Protein 1KHC (pdb70)

Foldseek 3Di:
DLPAPFDDDFQFWKWAQDPHRATFIWTFHAVVVQPDDGADHQWTWIQTQQVRHIDIGGSVRIGGCLCPVVRDDVVVCVVDPSRLNSQLRSLVLLCVQLVNDFDDDVPDDSVRSCVVSVVCSVVQVPPVGCVSRGD

Structure (mmCIF, N/CA/C/O backbone):
data_1KHC
#
_entry.id   1KHC
#
_cell.length_a   52.750
_cell.length_b   52.750
_cell.length_c   186.860
_cell.angle_alpha   90.00
_cell.angle_beta   90.00
_cell.angle_gamma   120.00
#
_symmetry.space_group_name_H-M   'P 65 2 2'
#
loop_
_entity.id
_entity.type
_entity.pdbx_description
1 polymer 'DNA cytosine-5 methyltransferase 3B2'
2 non-polymer 'UNKNOWN ATOM OR ION'
3 water water
#
loop_
_atom_site.group_PDB
_atom_site.id
_atom_site.type_symbol
_atom_site.label_atom_id
_atom_site.label_alt_id
_atom_site.label_comp_id
_atom_site.label_asym_id
_atom_site.label_entity_id
_atom_site.label_seq_id
_atom_site.pdbx_PDB_ins_code
_atom_site.Cartn_x
_atom_site.Cartn_y
_atom_site.Cartn_z
_atom_site.occupancy
_atom_site.B_iso_or_equiv
_atom_site.auth_seq_id
_atom_site.auth_comp_id
_atom_site.auth_asym_id
_atom_site.auth_atom_id
_atom_site.pdbx_PDB_model_num
ATOM 1 C C . THR A 1 4 ? -8.992 13.433 26.961 1.00 23.10 222 THR A C 1
ATOM 2 N N . GLU A 1 5 ? -8.709 12.839 25.802 1.00 26.72 223 GLU A N 1
ATOM 3 C CA . GLU A 1 5 ? -7.253 12.532 25.638 1.00 24.79 223 GLU A CA 1
ATOM 4 C C . GLU A 1 5 ? -6.505 13.783 25.173 1.00 24.46 223 GLU A C 1
ATOM 5 O O . GLU A 1 5 ? -6.919 14.445 24.220 1.00 26.63 223 GLU A O 1
ATOM 11 N N . TYR A 1 6 ? -5.407 14.101 25.852 1.00 22.47 224 TYR A N 1
ATOM 12 C CA . TYR A 1 6 ? -4.598 15.273 25.522 1.00 23.70 224 TYR A CA 1
ATOM 13 C C . TYR A 1 6 ? -5.336 16.595 25.765 1.00 24.98 224 TYR A C 1
ATOM 14 O O . TYR A 1 6 ? -5.041 17.607 25.128 1.00 25.61 224 TYR A O 1
ATOM 23 N N . GLN A 1 7 ? -6.308 16.585 26.669 1.00 27.14 225 GLN A N 1
ATOM 24 C CA . GLN A 1 7 ? -7.018 17.813 26.981 1.00 28.50 225 GLN A CA 1
ATOM 25 C C . GLN A 1 7 ? -6.209 18.423 28.106 1.00 29.39 225 GLN A C 1
ATOM 26 O O . GLN A 1 7 ? -6.499 18.185 29.276 1.00 32.46 225 GLN A O 1
ATOM 27 N N . ASP A 1 8 ? -5.190 19.206 27.768 1.00 28.88 226 ASP A N 1
ATOM 28 C CA . ASP A 1 8 ? -4.335 19.772 28.801 1.00 28.39 226 ASP A CA 1
ATOM 29 C C . ASP A 1 8 ? -3.745 21.148 28.520 1.00 28.51 226 ASP A C 1
ATOM 30 O O . ASP A 1 8 ? -2.748 21.527 29.138 1.00 31.73 226 ASP A O 1
ATOM 35 N N . ASP A 1 9 ? -4.334 21.896 27.598 1.00 27.29 227 ASP A N 1
ATOM 36 C CA . ASP A 1 9 ? -3.803 23.220 27.320 1.00 27.99 227 ASP A CA 1
ATOM 37 C C . ASP A 1 9 ? -2.430 23.223 26.666 1.00 27.87 227 ASP A C 1
ATOM 38 O O . ASP A 1 9 ? -1.824 24.281 26.505 1.00 29.47 227 ASP A O 1
ATOM 39 N N . LYS A 1 10 ? -1.925 22.044 26.310 1.00 25.68 228 LYS A N 1
ATOM 40 C CA . LYS A 1 10 ? -0.635 21.940 25.632 1.00 21.85 228 LYS A CA 1
ATOM 41 C C . LYS A 1 10 ? -0.963 21.732 24.156 1.00 19.64 228 LYS A C 1
ATOM 42 O O . LYS A 1 10 ? -2.089 21.362 23.817 1.00 17.62 228 LYS A O 1
ATOM 46 N N . GLU A 1 11 ? 0.012 21.969 23.284 1.00 16.95 229 GLU A N 1
ATOM 47 C CA . GLU A 1 11 ? -0.200 21.829 21.843 1.00 16.35 229 GLU A CA 1
ATOM 48 C C . GLU A 1 11 ? -0.277 20.395 21.317 1.00 12.78 229 GLU A C 1
ATOM 49 O O . GLU A 1 11 ? 0.124 19.444 21.991 1.00 11.38 229 GLU A O 1
ATOM 55 N N . PHE A 1 12 ? -0.808 20.267 20.102 1.00 11.48 230 PHE A N 1
ATOM 56 C CA . PHE A 1 12 ? -0.943 18.996 19.395 1.00 10.37 230 PHE A CA 1
ATOM 57 C C . PHE A 1 12 ? -2.042 18.041 19.844 1.00 11.66 230 PHE A C 1
ATOM 58 O O . PHE A 1 12 ? -2.197 17.745 21.035 1.00 12.79 230 PHE A O 1
ATOM 66 N N . GLY A 1 13 ? -2.797 17.562 18.859 1.00 11.97 231 GLY A N 1
ATOM 67 C CA . GLY A 1 13 ? -3.879 16.629 19.104 1.00 11.25 231 GLY A CA 1
ATOM 68 C C . GLY A 1 13 ? -3.707 15.411 18.218 1.00 11.24 231 GLY A C 1
ATOM 69 O O . GLY A 1 13 ? -2.811 15.373 17.377 1.00 10.14 231 GLY A O 1
ATOM 70 N N . ILE A 1 14 ? -4.566 14.415 18.398 1.00 10.76 232 ILE A N 1
ATOM 71 C CA . ILE A 1 14 ? -4.483 13.199 17.608 1.00 9.56 232 ILE A CA 1
ATOM 72 C C . ILE A 1 14 ? -4.537 13.530 16.116 1.00 9.73 232 ILE A C 1
ATOM 73 O O . ILE A 1 14 ? -5.342 14.353 15.681 1.00 10.05 232 ILE A O 1
ATOM 78 N N . GLY A 1 15 ? -3.651 12.903 15.347 1.00 10.18 233 GLY A N 1
ATOM 79 C CA . GLY A 1 15 ? -3.606 13.133 13.915 1.00 8.66 233 GLY A CA 1
ATOM 80 C C . GLY A 1 15 ? -2.620 14.195 13.468 1.00 9.29 233 GLY A C 1
ATOM 81 O O . GLY A 1 15 ? -2.266 14.248 12.291 1.00 11.27 233 GLY A O 1
ATOM 82 N N . ASP A 1 16 ? -2.169 15.043 14.388 1.00 8.71 234 ASP A N 1
ATOM 83 C CA . ASP A 1 16 ? -1.227 16.103 14.034 1.00 8.52 234 ASP A CA 1
ATOM 84 C C . ASP A 1 16 ? 0.125 15.565 13.580 1.00 9.24 234 ASP A C 1
ATOM 85 O O . ASP A 1 16 ? 0.697 14.672 14.208 1.00 8.63 234 ASP A O 1
ATOM 90 N N . LEU A 1 17 ? 0.622 16.116 12.476 1.00 8.18 235 LEU A N 1
ATOM 91 C CA . LEU A 1 17 ? 1.919 15.736 11.927 1.00 7.47 235 LEU A CA 1
ATOM 92 C C . LEU A 1 17 ? 2.958 16.602 12.638 1.00 8.14 235 LEU A C 1
ATOM 93 O O . LEU A 1 17 ? 2.800 17.821 12.748 1.00 7.76 235 LEU A O 1
ATOM 98 N N . VAL A 1 18 ? 4.023 15.973 13.111 1.00 8.14 236 VAL A N 1
ATOM 99 C CA . VAL A 1 18 ? 5.039 16.688 13.857 1.00 8.28 236 VAL A CA 1
ATOM 100 C C . VAL A 1 18 ? 6.434 16.151 13.597 1.00 7.89 236 VAL A C 1
ATOM 101 O O . VAL A 1 18 ? 6.605 15.167 12.886 1.00 8.41 236 VAL A O 1
ATOM 105 N N . TRP A 1 19 ? 7.427 16.824 14.177 1.00 7.61 237 TRP A N 1
ATOM 106 C CA . TRP A 1 19 ? 8.821 16.395 14.110 1.00 7.43 237 TRP A CA 1
ATOM 107 C C . TRP A 1 19 ? 9.175 16.135 15.576 1.00 8.43 237 TRP A C 1
ATOM 108 O O . TRP A 1 19 ? 8.747 16.884 16.466 1.00 8.01 237 TRP A O 1
ATOM 119 N N . GLY A 1 20 ? 9.956 15.090 15.826 1.00 7.59 238 GLY A N 1
ATOM 120 C CA . GLY A 1 20 ? 10.365 14.787 17.187 1.00 9.00 238 GLY A CA 1
ATOM 121 C C . GLY A 1 20 ? 11.811 14.339 17.170 1.00 11.04 238 GLY A C 1
ATOM 122 O O . GLY A 1 20 ? 12.287 13.844 16.151 1.00 12.25 238 GLY A O 1
ATOM 123 N N . LYS A 1 21 ? 12.521 14.514 18.277 1.00 12.38 239 LYS A N 1
ATOM 124 C CA . LYS A 1 21 ? 13.915 14.100 18.328 1.00 16.90 239 LYS A CA 1
ATOM 125 C C . LYS A 1 21 ? 14.037 12.643 18.781 1.00 19.78 239 LYS A C 1
ATOM 126 O O . LYS A 1 21 ? 13.446 12.234 19.782 1.00 18.65 239 LYS A O 1
ATOM 132 N N . ILE A 1 22 ? 14.796 11.867 18.013 1.00 23.81 240 ILE A N 1
ATOM 133 C CA . ILE A 1 22 ? 15.027 10.446 18.281 1.00 27.98 240 ILE A CA 1
ATOM 134 C C . ILE A 1 22 ? 16.163 9.985 17.366 1.00 31.50 240 ILE A C 1
ATOM 135 O O . ILE A 1 22 ? 16.467 10.649 16.372 1.00 31.56 240 ILE A O 1
ATOM 140 N N . LYS A 1 23 ? 16.777 8.848 17.692 1.00 34.42 241 LYS A N 1
ATOM 141 C CA . LYS A 1 23 ? 17.885 8.317 16.896 1.00 37.67 241 LYS A CA 1
ATOM 142 C C . LYS A 1 23 ? 19.017 9.341 16.908 1.00 40.80 241 LYS A C 1
ATOM 143 O O . LYS A 1 23 ? 19.637 9.612 15.878 1.00 41.17 241 LYS A O 1
ATOM 149 N N . GLY A 1 24 ? 19.270 9.911 18.085 1.00 43.47 242 GLY A N 1
ATOM 150 C CA . GLY A 1 24 ? 20.310 10.916 18.224 1.00 45.58 242 GLY A CA 1
ATOM 151 C C . GLY A 1 24 ? 19.724 12.300 18.455 1.00 46.50 242 GLY A C 1
ATOM 152 O O . GLY A 1 24 ? 18.800 12.467 19.258 1.00 47.81 242 GLY A O 1
ATOM 153 N N . PHE A 1 25 ? 20.268 13.294 17.756 1.00 46.23 243 PHE A N 1
ATOM 154 C CA . PHE A 1 25 ? 19.779 14.657 17.887 1.00 44.62 243 PHE A CA 1
ATOM 155 C C . PHE A 1 25 ? 19.122 15.089 16.589 1.00 42.60 243 PHE A C 1
ATOM 156 O O . PHE A 1 25 ? 19.071 16.276 16.253 1.00 44.34 243 PHE A O 1
ATOM 157 N N . SER A 1 26 ? 18.615 14.107 15.853 1.00 38.41 244 SER A N 1
ATOM 158 C CA . SER A 1 26 ? 17.969 14.367 14.580 1.00 33.29 244 SER A CA 1
ATOM 159 C C . SER A 1 26 ? 16.461 14.451 14.730 1.00 27.55 244 SER A C 1
ATOM 160 O O . SER A 1 26 ? 15.861 13.753 15.551 1.00 27.19 244 SER A O 1
ATOM 163 N N . TRP A 1 27 ? 15.854 15.319 13.935 1.00 20.71 245 TRP A N 1
ATOM 164 C CA . TRP A 1 27 ? 14.413 15.474 13.954 1.00 15.53 245 TRP A CA 1
ATOM 165 C C . TRP A 1 27 ? 13.840 14.464 12.966 1.00 14.38 245 TRP A C 1
ATOM 166 O O . TRP A 1 27 ? 14.269 14.390 11.813 1.00 12.10 245 TRP A O 1
ATOM 177 N N . TRP A 1 28 ? 12.884 13.673 13.429 1.00 12.26 246 TRP A N 1
ATOM 178 C CA . TRP A 1 28 ? 12.258 12.681 12.576 1.00 12.53 246 TRP A CA 1
ATOM 179 C C . TRP A 1 28 ? 10.763 12.947 12.536 1.00 10.66 246 TRP A C 1
ATOM 180 O O . TRP A 1 28 ? 10.169 13.367 13.530 1.00 10.55 246 TRP A O 1
ATOM 191 N N . PRO A 1 29 ? 10.135 12.707 11.377 1.00 10.91 247 PRO A N 1
ATOM 192 C CA . PRO A 1 29 ? 8.696 12.930 11.208 1.00 9.66 247 PRO A CA 1
ATOM 193 C C . PRO A 1 29 ? 7.840 11.883 11.912 1.00 10.02 247 PRO A C 1
ATOM 194 O O . PRO A 1 29 ? 8.190 10.701 11.962 1.00 9.20 247 PRO A O 1
ATOM 198 N N . ALA A 1 30 ? 6.708 12.327 12.445 1.00 9.05 248 ALA A N 1
ATOM 199 C CA . ALA A 1 30 ? 5.803 11.443 13.160 1.00 8.83 248 ALA A CA 1
ATOM 200 C C . ALA A 1 30 ? 4.402 12.032 13.176 1.00 8.34 248 ALA A C 1
ATOM 201 O O . ALA A 1 30 ? 4.181 13.152 12.715 1.00 7.60 248 ALA A O 1
ATOM 203 N N . MET A 1 31 ? 3.457 11.259 13.698 1.00 7.41 249 MET A N 1
ATOM 204 C CA 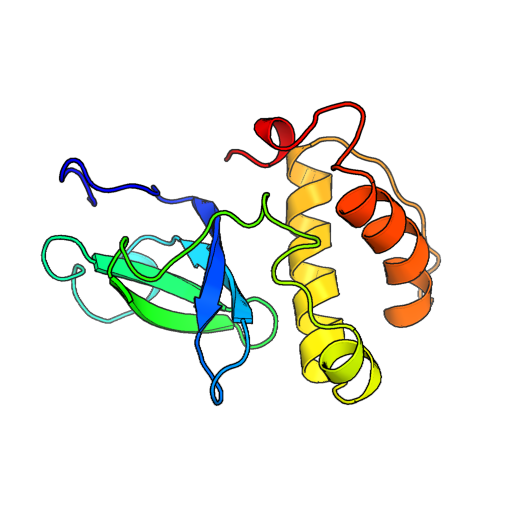. MET A 1 31 ? 2.082 11.712 13.813 1.00 8.11 249 MET A CA 1
ATOM 205 C C . MET A 1 31 ? 1.608 11.416 15.224 1.00 6.96 249 MET A C 1
ATOM 206 O O . MET A 1 31 ? 1.889 10.349 15.770 1.00 5.89 249 MET A O 1
ATOM 211 N N . VAL A 1 32 ? 0.910 12.371 15.820 1.00 7.25 250 VAL A N 1
ATOM 212 C CA . VAL A 1 32 ? 0.395 12.171 17.161 1.00 8.08 250 VAL A CA 1
ATOM 213 C C . VAL A 1 32 ? -0.734 11.153 17.065 1.00 8.50 250 VAL A C 1
ATOM 214 O O . VAL A 1 32 ? -1.620 11.270 16.218 1.00 8.37 250 VAL A O 1
ATOM 218 N N . VAL A 1 33 ? -0.687 10.138 17.919 1.00 9.22 251 VAL A N 1
ATOM 219 C CA . VAL A 1 33 ? -1.717 9.107 17.909 1.00 9.03 251 VAL A CA 1
ATOM 220 C C . VAL A 1 33 ? -2.320 8.922 19.287 1.00 10.73 251 VAL A C 1
ATOM 221 O O . VAL A 1 33 ? -1.812 9.446 20.286 1.00 9.77 251 VAL A O 1
ATOM 225 N N . SER A 1 34 ? -3.420 8.180 19.338 1.00 12.23 252 SER A N 1
ATOM 226 C CA . SER A 1 34 ? -4.065 7.905 20.608 1.00 12.31 252 SER A CA 1
ATOM 227 C C . SER A 1 34 ? -3.261 6.806 21.284 1.00 13.46 252 SER A C 1
ATOM 228 O O . SER A 1 34 ? -2.672 5.949 20.615 1.00 12.40 252 SER A O 1
ATOM 231 N N . TRP A 1 35 ? -3.226 6.842 22.610 1.00 11.31 253 TRP A N 1
ATOM 232 C CA . TRP A 1 35 ? -2.508 5.837 23.372 1.00 11.06 253 TRP A CA 1
ATOM 233 C C . TRP A 1 35 ? -3.033 4.450 23.020 1.00 11.60 253 TRP A C 1
ATOM 234 O O . TRP A 1 35 ? -2.327 3.447 23.162 1.00 11.95 253 TRP A O 1
ATOM 245 N N . LYS A 1 36 ? -4.279 4.400 22.562 1.00 13.22 254 LYS A N 1
ATOM 246 C CA . LYS A 1 36 ? -4.912 3.137 22.213 1.00 15.64 254 LYS A CA 1
ATOM 247 C C . LYS A 1 36 ? -4.127 2.377 21.148 1.00 18.42 254 LYS A C 1
ATOM 248 O O . LYS A 1 36 ? -4.155 1.148 21.100 1.00 19.71 254 LYS A O 1
ATOM 252 N N . ALA A 1 37 ? -3.407 3.115 20.310 1.00 19.19 255 ALA A N 1
ATOM 253 C CA . ALA A 1 37 ? -2.622 2.528 19.229 1.00 19.22 255 ALA A CA 1
ATOM 254 C C . ALA A 1 37 ? -1.277 1.965 19.668 1.00 19.19 255 ALA A C 1
ATOM 255 O O . ALA A 1 37 ? -0.684 1.142 18.972 1.00 20.02 255 ALA A O 1
ATOM 257 N N . THR A 1 38 ? -0.808 2.395 20.830 1.00 18.48 256 THR A N 1
ATOM 258 C CA . THR A 1 38 ? 0.503 1.997 21.327 1.00 18.53 256 THR A CA 1
ATOM 259 C C . THR A 1 38 ? 0.626 0.682 22.075 1.00 20.83 256 THR A C 1
ATOM 260 O O . THR A 1 38 ? 1.707 0.097 22.108 1.00 21.72 256 THR A O 1
ATOM 264 N N . SER A 1 39 ? -0.465 0.232 22.688 1.00 22.56 257 SER A N 1
ATOM 265 C CA . SER A 1 39 ? -0.453 -0.995 23.475 1.00 25.18 257 SER A CA 1
ATOM 266 C C . SER A 1 39 ? 0.248 -0.719 24.799 1.00 25.85 257 SER A C 1
ATOM 267 O O . SER A 1 39 ? 0.768 -1.630 25.442 1.00 26.78 257 SER A O 1
ATOM 270 N N . LYS A 1 40 ? 0.269 0.546 25.198 1.00 23.91 258 LYS A N 1
ATOM 271 C CA . LYS A 1 40 ? 0.905 0.932 26.447 1.00 22.98 258 LYS A CA 1
ATOM 272 C C . LYS A 1 40 ? -0.144 1.472 27.418 1.00 22.04 258 LYS A C 1
ATOM 273 O O . LYS A 1 40 ? -1.044 0.748 27.846 1.00 26.05 258 LYS A O 1
ATOM 279 N N . ARG A 1 41 ? -0.019 2.742 27.771 1.00 18.87 259 ARG A N 1
ATOM 280 C CA . ARG A 1 41 ? -0.955 3.378 28.684 1.00 14.62 259 ARG A CA 1
ATOM 281 C C . ARG A 1 41 ? -1.166 4.797 28.192 1.00 12.74 259 ARG A C 1
ATOM 282 O O . ARG A 1 41 ? -0.474 5.260 27.284 1.00 13.27 259 ARG A O 1
ATOM 290 N N . GLN A 1 42 ? -2.124 5.487 28.790 1.00 10.26 260 GLN A N 1
ATOM 291 C CA . GLN A 1 42 ? -2.389 6.861 28.417 1.00 10.69 260 GLN A CA 1
ATOM 292 C C . GLN A 1 42 ? -1.109 7.651 28.683 1.00 10.30 260 GLN A C 1
ATOM 293 O O . GLN A 1 42 ? -0.348 7.320 29.596 1.00 9.41 260 GLN A O 1
ATOM 299 N N . ALA A 1 43 ? -0.859 8.678 27.877 1.00 10.33 261 ALA A N 1
ATOM 300 C CA . ALA A 1 43 ? 0.335 9.496 28.052 1.00 11.61 261 ALA A CA 1
ATOM 301 C C . ALA A 1 43 ? 0.282 10.277 29.369 1.00 12.16 261 ALA A C 1
ATOM 302 O O . ALA A 1 43 ? -0.798 10.620 29.867 1.00 11.99 261 ALA A O 1
ATOM 304 N N . MET A 1 44 ? 1.451 10.547 29.936 1.00 12.35 262 MET A N 1
ATOM 305 C CA . MET A 1 44 ? 1.539 11.304 31.181 1.00 13.30 262 MET A CA 1
ATOM 306 C C . MET A 1 44 ? 1.019 12.711 30.888 1.00 13.94 262 MET A C 1
ATOM 307 O O . MET A 1 44 ? 0.974 13.132 29.732 1.00 13.69 262 MET A O 1
ATOM 312 N N . PRO A 1 45 ? 0.598 13.453 31.925 1.00 14.97 263 PRO A N 1
ATOM 313 C CA . PRO A 1 45 ? 0.102 14.804 31.647 1.00 14.55 263 PRO A CA 1
ATOM 314 C C . PRO A 1 45 ? 1.110 15.656 30.867 1.00 14.71 263 PRO A C 1
ATOM 315 O O . PRO A 1 45 ? 2.302 15.675 31.178 1.00 14.06 263 PRO A O 1
ATOM 319 N N . GLY A 1 46 ? 0.620 16.336 29.834 1.00 14.87 264 GLY A N 1
ATOM 320 C CA . GLY A 1 46 ? 1.475 17.186 29.022 1.00 14.56 264 GLY A CA 1
ATOM 321 C C . GLY A 1 46 ? 2.282 16.466 27.957 1.00 13.23 264 GLY A C 1
ATOM 322 O O . GLY A 1 46 ? 3.008 17.103 27.190 1.00 11.81 264 GLY A O 1
ATOM 323 N N . MET A 1 47 ? 2.161 15.142 27.906 1.00 10.92 265 MET A N 1
ATOM 324 C CA . MET A 1 47 ? 2.893 14.347 26.933 1.00 8.88 265 MET A CA 1
ATOM 325 C C . MET A 1 47 ? 1.968 13.823 25.839 1.00 9.19 265 MET A C 1
ATOM 326 O O . MET A 1 47 ? 0.740 13.911 25.951 1.00 8.80 265 MET A O 1
ATOM 331 N N . ARG A 1 48 ? 2.569 13.282 24.783 1.00 8.63 266 ARG A N 1
ATOM 332 C CA . ARG A 1 48 ? 1.825 12.753 23.642 1.00 9.33 266 ARG A CA 1
ATOM 333 C C . ARG A 1 48 ? 2.459 11.471 23.127 1.00 8.35 266 ARG A C 1
ATOM 334 O O . ARG A 1 48 ? 3.662 11.265 23.265 1.00 9.14 266 ARG A O 1
ATOM 342 N N . TRP A 1 49 ? 1.643 10.608 22.536 1.00 8.56 267 TRP A N 1
ATOM 343 C CA . TRP A 1 49 ? 2.161 9.393 21.930 1.00 7.69 267 TRP A CA 1
ATOM 344 C C . TRP A 1 49 ? 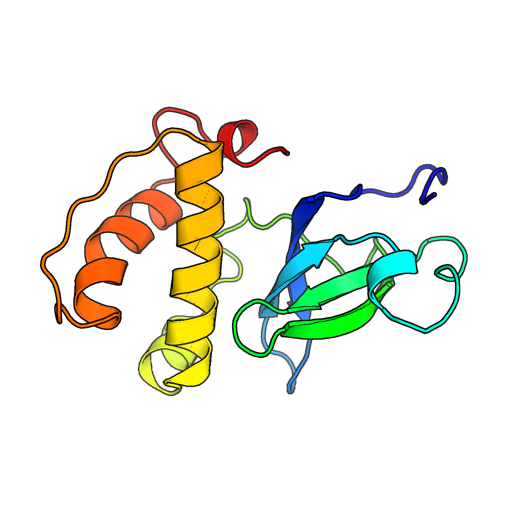2.274 9.756 20.460 1.00 8.56 267 TRP A C 1
ATOM 345 O O . TRP A 1 49 ? 1.359 10.357 19.890 1.00 7.94 267 TRP A O 1
ATOM 356 N N . VAL A 1 50 ? 3.409 9.435 19.858 1.00 8.47 268 VAL A N 1
ATOM 357 C CA . VAL A 1 50 ? 3.603 9.708 18.444 1.00 8.60 268 VAL A CA 1
ATOM 358 C C . VAL A 1 50 ? 4.066 8.437 17.759 1.00 8.08 268 VAL A C 1
ATOM 359 O O . VAL A 1 50 ? 4.765 7.616 18.360 1.00 8.90 268 VAL A O 1
ATOM 363 N N . GLN A 1 51 ? 3.654 8.259 16.510 1.00 6.91 269 GLN A N 1
ATOM 364 C CA . GLN A 1 51 ? 4.096 7.106 15.747 1.00 8.48 269 GLN A CA 1
ATOM 365 C C . GLN A 1 51 ? 5.015 7.641 14.649 1.00 7.81 269 GLN A C 1
ATOM 366 O O . GLN A 1 51 ? 4.599 8.455 13.816 1.00 6.67 269 GLN A O 1
ATOM 372 N N . TRP A 1 52 ? 6.270 7.202 14.679 1.00 7.94 270 TRP A N 1
ATOM 373 C CA . TRP A 1 52 ? 7.270 7.632 13.701 1.00 7.08 270 TRP A CA 1
ATOM 374 C C . TRP A 1 52 ? 6.951 7.126 12.305 1.00 8.10 270 TRP A C 1
ATOM 375 O O . TRP A 1 52 ? 6.623 5.949 12.123 1.00 7.33 270 TRP A O 1
ATOM 386 N N . PHE A 1 53 ? 7.047 8.016 11.322 1.00 8.33 271 PHE A N 1
ATOM 387 C CA . PHE A 1 53 ? 6.808 7.627 9.941 1.00 9.74 271 PHE A CA 1
ATOM 388 C C . PHE A 1 53 ? 8.010 6.778 9.550 1.00 10.64 271 PHE A C 1
ATOM 389 O O . PHE A 1 53 ? 9.125 7.026 10.017 1.00 11.12 271 PHE A O 1
ATOM 397 N N . GLY A 1 54 ? 7.789 5.768 8.718 1.00 11.18 272 GLY A N 1
ATOM 398 C CA . GLY A 1 54 ? 8.886 4.908 8.326 1.00 13.08 272 GLY A CA 1
ATOM 399 C C . GLY A 1 54 ? 8.855 3.606 9.101 1.00 15.47 272 GLY A C 1
ATOM 400 O O . GLY A 1 54 ? 8.334 2.611 8.599 1.00 17.65 272 GLY A O 1
ATOM 401 N N . ASP A 1 55 ? 9.390 3.598 10.322 1.00 14.78 273 ASP A N 1
ATOM 402 C CA . ASP A 1 55 ? 9.393 2.370 11.122 1.00 15.76 273 ASP A CA 1
ATOM 403 C C . ASP A 1 55 ? 8.105 2.105 11.911 1.00 15.12 273 ASP A C 1
ATOM 404 O O . ASP A 1 55 ? 7.908 1.010 12.438 1.00 14.90 273 ASP A O 1
ATOM 409 N N . GLY A 1 56 ? 7.229 3.102 11.987 1.00 12.16 274 GLY A N 1
ATOM 410 C CA . GLY A 1 56 ? 5.965 2.922 12.684 1.00 10.80 274 GLY A CA 1
ATOM 411 C C . GLY A 1 56 ? 6.025 2.635 14.174 1.00 9.71 274 GLY A C 1
ATOM 412 O O . GLY A 1 56 ? 5.034 2.196 14.757 1.00 10.17 274 GLY A O 1
ATOM 413 N N . LYS A 1 57 ? 7.175 2.879 14.793 1.00 9.29 275 LYS A N 1
ATOM 414 C CA . LYS A 1 57 ? 7.330 2.657 16.228 1.00 9.88 275 LYS A CA 1
ATOM 415 C C . LYS A 1 57 ? 6.665 3.804 16.988 1.00 9.68 275 LYS A C 1
ATOM 416 O O . LYS A 1 57 ? 6.349 4.841 16.403 1.00 8.29 275 LYS A O 1
ATOM 422 N N . PHE A 1 58 ? 6.455 3.619 18.290 1.00 9.42 276 PHE A N 1
ATOM 423 C CA . PHE A 1 58 ? 5.810 4.638 19.105 1.00 8.74 276 PHE A CA 1
ATOM 424 C C . PHE A 1 58 ? 6.715 5.195 20.188 1.00 9.56 276 PHE A C 1
ATOM 425 O O . PHE A 1 58 ? 7.545 4.478 20.746 1.00 9.17 276 PHE A O 1
ATOM 433 N N . SER A 1 59 ? 6.524 6.475 20.496 1.00 8.15 277 SER A N 1
ATOM 434 C CA . SER A 1 59 ? 7.293 7.147 21.536 1.00 7.78 277 SER A CA 1
ATOM 435 C C . SER A 1 59 ? 6.385 8.097 22.310 1.00 9.04 277 SER A C 1
ATOM 436 O O . SER A 1 59 ? 5.497 8.725 21.723 1.00 8.25 277 SER A O 1
ATOM 439 N N . GLU A 1 60 ? 6.599 8.191 23.624 1.00 8.80 278 GLU A N 1
ATOM 440 C CA . GLU A 1 60 ? 5.844 9.129 24.454 1.00 7.79 278 GLU A CA 1
ATOM 441 C C . GLU A 1 60 ? 6.770 10.327 24.585 1.00 8.41 278 GLU A C 1
ATOM 442 O O . GLU A 1 60 ? 7.885 10.198 25.094 1.00 8.38 278 GLU A O 1
ATOM 448 N N . ILE A 1 61 ? 6.316 11.483 24.113 1.00 8.85 279 ILE A N 1
ATOM 449 C CA . ILE A 1 61 ? 7.124 12.702 24.139 1.00 7.46 279 ILE A CA 1
ATOM 450 C C . ILE A 1 61 ? 6.308 13.885 24.645 1.00 8.07 279 ILE A C 1
ATOM 451 O O . ILE A 1 61 ? 5.115 13.991 24.355 1.00 8.23 279 ILE A O 1
ATOM 456 N N . SER A 1 62 ? 6.958 14.774 25.390 1.00 8.21 280 SER A N 1
ATOM 457 C CA . SER A 1 62 ? 6.300 15.965 25.920 1.00 7.77 280 SER A CA 1
ATOM 458 C C . SER A 1 62 ? 5.862 16.855 24.757 1.00 6.91 280 SER A C 1
ATOM 459 O O . SER A 1 62 ? 6.573 16.979 23.759 1.00 8.43 280 SER A O 1
ATOM 463 N N . ALA A 1 63 ? 4.689 17.463 24.871 1.00 6.89 281 ALA A N 1
ATOM 464 C CA . ALA A 1 63 ? 4.206 18.343 23.811 1.00 9.25 281 ALA A CA 1
ATOM 465 C C . ALA A 1 63 ? 5.212 19.473 23.593 1.00 10.30 281 ALA A C 1
ATOM 466 O O . ALA A 1 63 ? 5.346 19.998 22.485 1.00 10.48 281 ALA A O 1
ATOM 468 N N . ASP A 1 64 ? 5.922 19.829 24.663 1.00 11.29 282 ASP A N 1
ATOM 469 C CA . ASP A 1 64 ? 6.921 20.896 24.641 1.00 12.17 282 ASP A CA 1
ATOM 470 C C . ASP A 1 64 ? 8.228 20.502 23.949 1.00 12.85 282 ASP A C 1
ATOM 471 O O . ASP A 1 64 ? 9.160 21.308 23.869 1.00 10.73 282 ASP A O 1
ATOM 476 N N . LYS A 1 65 ? 8.302 19.267 23.458 1.00 12.27 283 LYS A N 1
ATOM 477 C CA . LYS A 1 65 ? 9.502 18.788 22.771 1.00 10.84 283 LYS A CA 1
ATOM 478 C C . LYS A 1 65 ? 9.196 18.433 21.318 1.00 10.54 283 LYS A C 1
ATOM 479 O O . LYS A 1 65 ? 10.056 17.940 20.587 1.00 8.57 283 LYS A O 1
ATOM 485 N N . LEU A 1 66 ? 7.957 18.685 20.910 1.00 9.94 284 LEU A N 1
ATOM 486 C CA . LEU A 1 66 ? 7.533 18.403 19.547 1.00 9.57 284 LEU A CA 1
ATOM 487 C C . LEU A 1 66 ? 7.309 19.704 18.799 1.00 8.62 284 LEU A C 1
ATOM 488 O O . LEU A 1 66 ? 6.984 20.731 19.401 1.00 8.44 284 LEU A O 1
ATOM 493 N N . VAL A 1 67 ? 7.490 19.656 17.484 1.00 8.80 285 VAL A N 1
ATOM 494 C CA . VAL A 1 67 ? 7.251 20.822 16.650 1.00 9.86 285 VAL A CA 1
ATOM 495 C C . VAL A 1 67 ? 6.327 20.395 15.512 1.00 9.74 285 VAL A C 1
ATOM 496 O O . VAL A 1 67 ? 6.317 19.228 15.111 1.00 9.07 285 VAL A O 1
ATOM 500 N N . ALA A 1 68 ? 5.539 21.337 15.007 1.00 10.24 286 ALA A N 1
ATOM 501 C CA . ALA A 1 68 ? 4.623 21.048 13.913 1.00 8.78 286 ALA A CA 1
ATOM 502 C C . ALA A 1 68 ? 5.420 20.686 12.660 1.00 7.97 286 ALA A C 1
ATOM 503 O O . ALA A 1 68 ? 6.484 21.250 12.407 1.00 7.58 286 ALA A O 1
ATOM 505 N N . LEU A 1 69 ? 4.920 19.736 11.881 1.00 7.50 287 LEU A N 1
ATOM 506 C CA . LEU A 1 69 ? 5.603 19.362 10.650 1.00 7.51 287 LEU A CA 1
ATOM 507 C C . LEU A 1 69 ? 5.679 20.591 9.729 1.00 9.83 287 LEU A C 1
ATOM 508 O O . LEU A 1 69 ? 6.598 20.719 8.914 1.00 9.60 287 LEU A O 1
ATOM 513 N N . GLY A 1 70 ? 4.705 21.488 9.875 1.00 9.04 288 GLY A N 1
ATOM 514 C CA . GLY A 1 70 ? 4.655 22.701 9.077 1.00 9.76 288 GLY A CA 1
ATOM 515 C C . GLY A 1 70 ? 5.944 23.503 9.075 1.00 10.21 288 GLY A C 1
ATOM 516 O O . GLY A 1 70 ? 6.198 24.256 8.135 1.00 10.22 288 GLY A O 1
ATOM 517 N N . LEU A 1 71 ? 6.735 23.391 10.141 1.00 8.68 28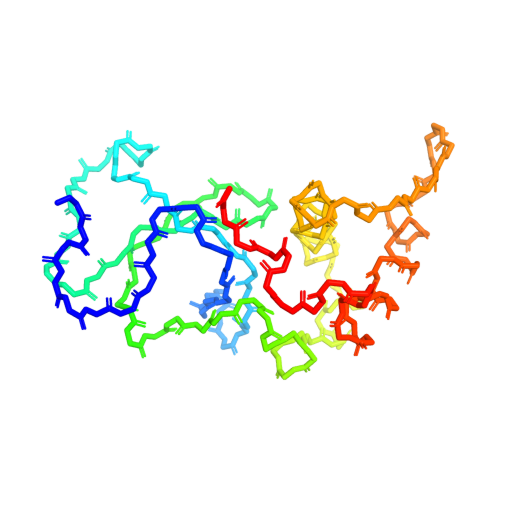9 LEU A N 1
ATOM 518 C CA . LEU A 1 71 ? 8.029 24.067 10.199 1.00 8.14 289 LEU A CA 1
ATOM 519 C C . LEU A 1 71 ? 8.917 23.035 9.503 1.00 9.26 289 LEU A C 1
ATOM 520 O O . LEU A 1 71 ? 9.808 22.418 10.100 1.00 7.27 289 LEU A O 1
ATOM 525 N N . PHE A 1 72 ? 8.635 22.847 8.219 1.00 7.49 290 PHE A N 1
ATOM 526 C CA . PHE A 1 72 ? 9.317 21.853 7.419 1.00 7.72 290 PHE A CA 1
ATOM 527 C C . PHE A 1 72 ? 10.787 22.067 7.125 1.00 8.27 290 PHE A C 1
ATOM 528 O O . PHE A 1 72 ? 11.629 21.262 7.538 1.00 6.43 290 PHE A O 1
ATOM 536 N N . SER A 1 73 ? 11.096 23.132 6.393 1.00 8.70 291 SER A N 1
ATOM 537 C CA . SER A 1 73 ? 12.477 23.423 6.033 1.00 10.21 291 SER A CA 1
ATOM 538 C C . SER A 1 73 ? 13.364 23.608 7.271 1.00 9.28 291 SER A C 1
ATOM 539 O O . SER A 1 73 ? 14.562 23.323 7.239 1.00 10.24 291 SER A O 1
ATOM 542 N N . GLN A 1 74 ? 12.768 24.054 8.370 1.00 9.28 292 GLN A N 1
ATOM 543 C CA . GLN A 1 74 ? 13.523 24.266 9.598 1.00 9.31 292 GLN A CA 1
ATOM 544 C C . GLN A 1 74 ? 14.052 22.973 10.204 1.00 9.83 292 GLN A C 1
ATOM 545 O O . GLN A 1 74 ? 15.148 22.951 10.764 1.00 11.02 292 GLN A O 1
ATOM 551 N N . HIS A 1 75 ? 13.290 21.889 10.085 1.00 8.69 293 HIS A N 1
ATOM 552 C CA . HIS A 1 75 ? 13.700 20.631 10.696 1.00 9.13 293 HIS A CA 1
ATOM 553 C C . HIS A 1 75 ? 14.136 19.508 9.766 1.00 9.10 293 HIS A C 1
ATOM 554 O O . HIS A 1 75 ? 14.753 18.542 10.209 1.00 10.42 293 HIS A O 1
ATOM 561 N N . PHE A 1 76 ? 13.816 19.627 8.484 1.00 9.78 294 PHE A N 1
ATOM 562 C CA . PHE A 1 76 ? 14.231 18.629 7.514 1.00 8.46 294 PHE A CA 1
ATOM 563 C C . PHE A 1 76 ? 15.759 18.714 7.518 1.00 8.50 294 PHE A C 1
ATOM 564 O O . PHE A 1 76 ? 16.318 19.800 7.678 1.00 10.01 294 PHE A O 1
ATOM 572 N N . ASN A 1 77 ? 16.431 17.578 7.368 1.00 7.46 295 ASN A N 1
ATOM 573 C CA . ASN A 1 77 ? 17.887 17.554 7.349 1.00 8.72 295 ASN A CA 1
ATOM 574 C C . ASN A 1 77 ? 18.351 16.927 6.040 1.00 8.84 295 ASN A C 1
ATOM 575 O O . ASN A 1 77 ? 18.297 15.710 5.875 1.00 10.63 295 ASN A O 1
ATOM 580 N N . LEU A 1 78 ? 18.806 17.755 5.107 1.00 8.70 296 LEU A N 1
ATOM 581 C CA . LEU A 1 78 ? 19.242 17.257 3.808 1.00 9.60 296 LEU A CA 1
ATOM 582 C C . LEU A 1 78 ? 20.390 16.262 3.897 1.00 9.28 296 LEU A C 1
ATOM 583 O O . LEU A 1 78 ? 20.416 15.273 3.165 1.00 9.52 296 LEU A O 1
ATOM 588 N N . ALA A 1 79 ? 21.340 16.512 4.791 1.00 11.98 297 ALA A N 1
ATOM 589 C CA . ALA A 1 79 ? 22.471 15.596 4.942 1.00 12.32 297 ALA A CA 1
ATOM 590 C C . ALA A 1 79 ? 21.964 14.217 5.371 1.00 12.37 297 ALA A C 1
ATOM 591 O O . ALA A 1 79 ? 22.371 13.199 4.810 1.00 12.04 297 ALA A O 1
ATOM 593 N N . THR A 1 80 ? 21.063 14.184 6.351 1.00 11.21 298 THR A N 1
ATOM 594 C CA . THR A 1 80 ? 20.509 12.916 6.822 1.00 10.43 298 THR A CA 1
ATOM 595 C C . THR A 1 80 ? 19.725 12.242 5.702 1.00 10.89 298 THR A C 1
ATOM 596 O O . THR A 1 80 ? 19.838 11.037 5.490 1.00 11.78 298 THR A O 1
ATOM 600 N N . PHE A 1 81 ? 18.934 13.032 4.981 1.00 12.29 299 PHE A N 1
ATOM 601 C CA . PHE A 1 81 ? 18.127 12.528 3.868 1.00 11.57 299 PHE A CA 1
ATOM 602 C C . PHE A 1 81 ? 19.002 11.803 2.842 1.00 11.71 299 PHE A C 1
ATOM 603 O O . PHE A 1 81 ? 18.685 10.698 2.405 1.00 11.33 299 PHE A O 1
ATOM 611 N N . ASN A 1 82 ? 20.112 12.429 2.468 1.00 12.78 300 ASN A N 1
ATOM 612 C CA . ASN A 1 82 ? 21.015 11.844 1.482 1.00 14.80 300 ASN A CA 1
ATOM 613 C C . ASN A 1 82 ? 21.775 10.624 1.997 1.00 16.61 300 ASN A C 1
ATOM 614 O O . ASN A 1 82 ? 22.131 9.731 1.224 1.00 17.01 300 ASN A O 1
ATOM 619 N N . LYS A 1 83 ? 22.005 10.578 3.304 1.00 16.05 301 LYS A N 1
ATOM 620 C CA . LYS A 1 83 ? 22.746 9.478 3.911 1.00 17.01 301 LYS A CA 1
ATOM 621 C C . LYS A 1 83 ? 21.932 8.227 4.240 1.00 17.09 301 LYS A C 1
ATOM 622 O O . LYS A 1 83 ? 22.408 7.111 4.049 1.00 17.66 301 LYS A O 1
ATOM 626 N N . LEU A 1 84 ? 20.706 8.408 4.718 1.00 16.36 302 LEU A N 1
ATOM 627 C CA . LEU A 1 84 ? 19.886 7.273 5.121 1.00 15.70 302 LEU A CA 1
ATOM 628 C C . LEU A 1 84 ? 18.664 6.946 4.278 1.00 15.17 302 LEU A C 1
ATOM 629 O O . LEU A 1 84 ? 17.827 7.807 4.012 1.00 14.37 302 LEU A O 1
ATOM 634 N N . VAL A 1 85 ? 18.563 5.681 3.884 1.00 14.76 303 VAL A N 1
ATOM 635 C CA . VAL A 1 85 ? 17.423 5.200 3.119 1.00 15.64 303 VAL A CA 1
ATOM 636 C C . VAL A 1 85 ? 16.193 5.290 4.014 1.00 13.53 303 VAL A C 1
ATOM 637 O O . VAL A 1 85 ? 15.100 5.615 3.555 1.00 12.39 303 VAL A O 1
ATOM 641 N N . SER A 1 86 ? 16.386 4.994 5.299 1.00 12.81 304 SER A N 1
ATOM 642 C CA . SER A 1 86 ? 15.297 5.029 6.271 1.00 11.67 304 SER A CA 1
ATOM 643 C C . SER A 1 86 ? 14.677 6.421 6.422 1.00 10.47 304 SER A C 1
ATOM 644 O O . SER A 1 86 ? 13.464 6.548 6.603 1.00 9.82 304 SER A O 1
ATOM 647 N N . TYR A 1 87 ? 15.507 7.459 6.358 1.00 8.86 305 TYR A N 1
ATOM 648 C CA . TYR A 1 87 ? 15.009 8.824 6.483 1.00 8.99 305 TYR A CA 1
ATOM 649 C C . TYR A 1 87 ? 14.204 9.168 5.235 1.00 9.34 305 TYR A C 1
ATOM 650 O O . TYR A 1 87 ? 13.159 9.815 5.316 1.00 9.22 305 TYR A O 1
ATOM 659 N N . ARG A 1 88 ? 14.689 8.728 4.079 1.00 9.07 306 ARG A N 1
ATOM 660 C CA . ARG A 1 88 ? 13.991 9.005 2.834 1.00 9.40 306 ARG A CA 1
ATOM 661 C C . ARG A 1 88 ? 12.642 8.291 2.828 1.00 9.53 306 ARG A C 1
ATOM 662 O O . ARG A 1 88 ? 11.635 8.866 2.414 1.00 8.82 306 ARG A O 1
ATOM 670 N N . LYS A 1 89 ? 12.620 7.048 3.302 1.00 10.37 307 LYS A N 1
ATOM 671 C CA . LYS A 1 89 ? 11.376 6.286 3.360 1.00 11.05 307 LYS A CA 1
ATOM 672 C C . LYS A 1 89 ? 10.408 6.964 4.336 1.00 9.79 307 LYS A C 1
ATOM 673 O O . LYS A 1 89 ? 9.212 7.055 4.075 1.00 9.14 307 LYS A O 1
ATOM 679 N N . ALA A 1 90 ? 10.935 7.439 5.461 1.00 9.68 308 ALA A N 1
ATOM 680 C CA . ALA A 1 90 ? 10.113 8.127 6.453 1.00 9.66 308 ALA A CA 1
ATOM 681 C C . ALA A 1 90 ? 9.487 9.371 5.824 1.00 8.49 308 ALA A C 1
ATOM 682 O O . ALA A 1 90 ? 8.298 9.638 5.999 1.00 9.02 308 ALA A O 1
ATOM 684 N N . MET A 1 91 ? 10.305 10.124 5.091 1.00 9.34 309 MET A N 1
ATOM 685 C CA . MET A 1 91 ? 9.871 11.354 4.429 1.00 9.58 309 MET A CA 1
ATOM 686 C C . MET A 1 91 ? 8.773 11.107 3.402 1.00 8.96 309 MET A C 1
ATOM 687 O O . MET A 1 91 ? 7.841 11.898 3.275 1.00 7.44 309 MET A O 1
ATOM 692 N N . TYR A 1 92 ? 8.899 10.011 2.661 1.00 9.73 310 TYR A N 1
ATOM 693 C CA . TYR A 1 92 ? 7.905 9.663 1.658 1.00 10.08 310 TYR A CA 1
ATOM 694 C C . TYR A 1 92 ? 6.536 9.438 2.295 1.00 10.45 310 TYR A C 1
ATOM 695 O O . TYR A 1 92 ? 5.539 10.009 1.861 1.00 10.72 310 TYR A O 1
ATOM 704 N N . HIS A 1 93 ? 6.493 8.598 3.325 1.00 9.19 311 HIS A N 1
ATOM 705 C CA . HIS A 1 93 ? 5.240 8.307 3.995 1.00 9.05 311 HIS A CA 1
ATOM 706 C C . HIS A 1 93 ? 4.682 9.541 4.673 1.00 9.33 311 HIS A C 1
ATOM 707 O O . HIS A 1 93 ? 3.468 9.707 4.739 1.00 9.67 311 HIS A O 1
ATOM 714 N N . THR A 1 94 ? 5.569 10.405 5.165 1.00 6.96 312 THR A N 1
ATOM 715 C CA . THR A 1 94 ? 5.152 11.641 5.823 1.00 7.17 312 THR A CA 1
ATOM 716 C C . THR A 1 94 ? 4.475 12.574 4.823 1.00 8.68 312 THR A C 1
ATOM 717 O O . THR A 1 94 ? 3.387 13.094 5.076 1.00 8.25 312 THR A O 1
ATOM 721 N N . LEU A 1 95 ? 5.133 12.787 3.687 1.00 9.01 313 LEU A N 1
ATOM 722 C CA . LEU A 1 95 ? 4.606 13.677 2.665 1.00 8.67 313 LEU A CA 1
ATOM 723 C C . LEU A 1 95 ? 3.443 13.056 1.909 1.00 7.55 313 LEU A C 1
ATOM 724 O O . LEU A 1 95 ? 2.654 13.767 1.298 1.00 6.94 313 LEU A O 1
ATOM 729 N N . GLU A 1 96 ? 3.331 11.729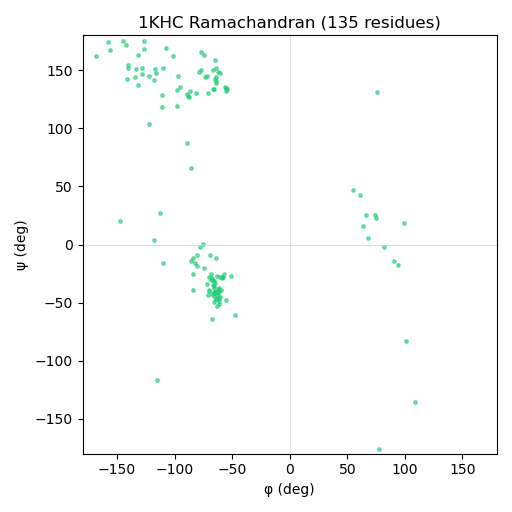 1.959 1.00 8.94 314 GLU A N 1
ATOM 730 C CA . GLU A 1 96 ? 2.214 11.043 1.322 1.00 9.51 314 GLU A CA 1
ATOM 731 C C . GLU A 1 96 ? 0.986 11.383 2.164 1.00 9.80 314 GLU A C 1
ATOM 732 O O . GLU A 1 96 ? -0.078 11.705 1.637 1.00 10.66 314 GLU A O 1
ATOM 738 N N . LYS A 1 97 ? 1.146 11.323 3.483 1.00 8.68 315 LYS A N 1
ATOM 739 C CA . LYS A 1 97 ? 0.052 11.653 4.381 1.00 8.97 315 LYS A CA 1
ATOM 740 C C . LYS A 1 97 ? -0.287 13.134 4.225 1.00 8.73 315 LYS A C 1
ATOM 741 O O . LYS A 1 97 ? -1.457 13.516 4.215 1.00 9.11 315 LYS A O 1
ATOM 747 N N . ALA A 1 98 ? 0.745 13.964 4.099 1.00 7.26 316 ALA A N 1
ATOM 748 C CA . ALA A 1 98 ? 0.555 15.403 3.943 1.00 7.72 316 ALA A CA 1
ATOM 749 C C . ALA A 1 98 ? -0.223 15.747 2.676 1.00 7.82 316 ALA A C 1
ATOM 750 O O . ALA A 1 98 ? -1.178 16.530 2.714 1.00 9.37 316 ALA A O 1
ATOM 752 N N . ARG A 1 99 ? 0.175 15.168 1.550 1.00 7.94 317 ARG A N 1
ATOM 753 C CA . ARG A 1 99 ? -0.513 15.473 0.310 1.00 7.43 317 ARG A CA 1
ATOM 754 C C . ARG A 1 99 ? -1.955 14.956 0.310 1.00 7.53 317 ARG A C 1
ATOM 755 O O . ARG A 1 99 ? -2.824 15.558 -0.309 1.00 7.56 317 ARG A O 1
ATOM 763 N N . VAL A 1 100 ? -2.223 13.854 1.007 1.00 7.89 318 VAL A N 1
ATOM 764 C CA . VAL A 1 100 ? -3.592 13.346 1.054 1.00 9.82 318 VAL A CA 1
ATOM 765 C C . VAL A 1 100 ? -4.444 14.353 1.827 1.00 10.77 318 VAL A C 1
ATOM 766 O O . VAL A 1 100 ? -5.563 14.668 1.432 1.00 12.21 318 VAL A O 1
ATOM 770 N N . ARG A 1 101 ? -3.903 14.868 2.925 1.00 10.55 319 ARG A N 1
ATOM 771 C CA . ARG A 1 101 ? -4.627 15.836 3.742 1.00 12.68 319 ARG A CA 1
ATOM 772 C C . ARG A 1 101 ? -4.917 17.149 3.014 1.00 12.85 319 ARG A C 1
ATOM 773 O O . ARG A 1 101 ? -6.047 17.651 3.035 1.00 13.04 319 ARG A O 1
ATOM 781 N N . ALA A 1 102 ? -3.891 17.686 2.359 1.00 12.23 320 ALA A N 1
ATOM 782 C CA . ALA A 1 102 ? -3.987 18.964 1.664 1.00 12.31 320 ALA A CA 1
ATOM 783 C C . ALA A 1 102 ? -4.625 18.935 0.283 1.00 10.75 320 ALA A C 1
ATOM 784 O O . ALA A 1 102 ? -4.881 19.986 -0.298 1.00 13.08 320 ALA A O 1
ATOM 786 N N . GLY A 1 103 ? -4.879 17.747 -0.248 1.00 11.26 321 GLY A N 1
ATOM 787 C CA . GLY A 1 103 ? -5.470 17.660 -1.572 1.00 11.40 321 GLY A CA 1
ATOM 788 C C . GLY A 1 103 ? -4.474 18.001 -2.668 1.00 12.82 321 GLY A C 1
ATOM 789 O O . GLY A 1 103 ? -4.860 18.431 -3.757 1.00 13.91 321 GLY A O 1
ATOM 790 N N . LYS A 1 104 ? -3.187 17.815 -2.383 1.00 11.08 322 LYS A N 1
ATOM 791 C CA . LYS A 1 104 ? -2.129 18.100 -3.354 1.00 10.53 322 LYS A CA 1
ATOM 792 C C . LYS A 1 104 ? -1.924 16.855 -4.210 1.00 10.37 322 LYS A C 1
ATOM 793 O O . LYS A 1 104 ? -1.713 15.757 -3.692 1.00 8.78 322 LYS A O 1
ATOM 799 N N . THR A 1 105 ? -1.983 17.026 -5.524 1.00 10.08 323 THR A N 1
ATOM 800 C CA . THR A 1 105 ? -1.848 15.886 -6.424 1.00 9.51 323 THR A CA 1
ATOM 801 C C . THR A 1 105 ? -0.433 15.659 -6.945 1.00 8.38 323 THR A C 1
ATOM 802 O O . THR A 1 105 ? 0.264 16.603 -7.318 1.00 8.04 323 THR A O 1
ATOM 806 N N . PHE A 1 106 ? -0.016 14.394 -6.939 1.00 9.16 324 PHE A N 1
ATOM 807 C CA . PHE A 1 106 ? 1.289 13.997 -7.452 1.00 9.23 324 PHE A CA 1
ATOM 808 C C . PHE A 1 106 ? 1.022 12.804 -8.356 1.00 9.64 324 PHE A C 1
ATOM 809 O O . PHE A 1 106 ? -0.047 12.208 -8.290 1.00 9.22 324 PHE A O 1
ATOM 817 N N . SER A 1 107 ? 1.978 12.469 -9.214 1.00 11.02 325 SER A N 1
ATOM 818 C CA . SER A 1 107 ? 1.802 11.337 -10.114 1.00 13.60 325 SER A CA 1
ATOM 819 C C . SER A 1 107 ? 3.047 10.472 -10.099 1.00 15.66 325 SER A C 1
ATOM 820 O O . SER A 1 107 ? 4.155 10.964 -9.854 1.00 16.61 325 SER A O 1
ATOM 823 N N . SER A 1 108 ? 2.864 9.182 -10.350 1.00 14.39 326 SER A N 1
ATOM 824 C CA . SER A 1 108 ? 3.982 8.256 -10.376 1.00 14.72 326 SER A CA 1
ATOM 825 C C . SER A 1 108 ? 3.654 7.030 -11.212 1.00 14.40 326 SER A C 1
ATOM 826 O O . SER A 1 108 ? 2.507 6.809 -11.596 1.00 12.82 326 SER A O 1
ATOM 829 N N . SER A 1 109 ? 4.678 6.247 -11.510 1.00 16.13 327 SER A N 1
ATOM 830 C CA . SER A 1 109 ? 4.498 5.034 -12.283 1.00 17.13 327 SER A CA 1
ATOM 831 C C . SER A 1 109 ? 4.901 3.888 -11.370 1.00 19.38 327 SER A C 1
ATOM 832 O O . SER A 1 109 ? 5.727 4.062 -10.475 1.00 19.34 327 SER A O 1
ATOM 835 N N . PRO A 1 110 ? 4.309 2.704 -11.576 1.00 20.72 328 PRO A N 1
ATOM 836 C CA . PRO A 1 110 ? 4.664 1.567 -10.727 1.00 22.72 328 PRO A CA 1
ATOM 837 C C . PRO A 1 110 ? 6.170 1.368 -10.806 1.00 24.82 328 PRO A C 1
ATOM 838 O O . PRO A 1 110 ? 6.739 1.379 -11.894 1.00 27.69 328 PRO A O 1
ATOM 842 N N . GLY A 1 111 ? 6.824 1.221 -9.662 1.00 26.32 329 GLY A N 1
ATOM 843 C CA . GLY A 1 111 ? 8.258 1.014 -9.696 1.00 29.79 329 GLY A CA 1
ATOM 844 C C . GLY A 1 111 ? 9.115 2.263 -9.640 1.00 31.52 329 GLY A C 1
ATOM 845 O O . GLY A 1 111 ? 10.324 2.162 -9.418 1.00 34.50 329 GLY A O 1
ATOM 846 N N . GLU A 1 112 ? 8.518 3.436 -9.858 1.00 29.33 330 GLU A N 1
ATOM 847 C CA . GLU A 1 112 ? 9.275 4.683 -9.791 1.00 26.04 330 GLU A CA 1
ATOM 848 C C . GLU A 1 112 ? 9.907 4.697 -8.404 1.00 24.39 330 GLU A C 1
ATOM 849 O O . GLU A 1 112 ? 9.246 4.366 -7.418 1.00 23.43 330 GLU A O 1
ATOM 855 N N . SER A 1 113 ? 11.180 5.067 -8.331 1.00 24.34 331 SER A N 1
ATOM 856 C CA . SER A 1 113 ? 11.890 5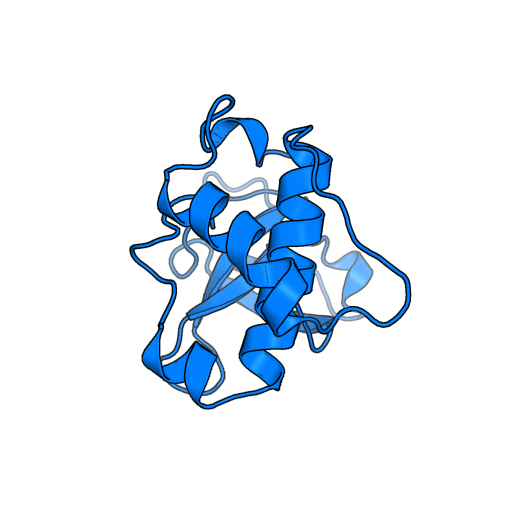.090 -7.057 1.00 25.22 331 SER A CA 1
ATOM 857 C C . SER A 1 113 ? 11.308 6.093 -6.073 1.00 24.67 331 SER A C 1
ATOM 858 O O . SER A 1 113 ? 10.711 7.094 -6.471 1.00 23.41 331 SER A O 1
ATOM 861 N N . LEU A 1 114 ? 11.470 5.810 -4.783 1.00 24.60 332 LEU A N 1
ATOM 862 C CA . LEU A 1 114 ? 10.964 6.700 -3.745 1.00 23.14 332 LEU A CA 1
ATOM 863 C C . LEU A 1 114 ? 11.647 8.061 -3.848 1.00 21.80 332 LEU A C 1
ATOM 864 O O . LEU A 1 114 ? 11.015 9.096 -3.654 1.00 20.61 332 LEU A O 1
ATOM 867 N N . GLU A 1 115 ? 12.937 8.054 -4.160 1.00 20.36 333 GLU A N 1
ATOM 868 C CA . GLU A 1 115 ? 13.690 9.293 -4.292 1.00 21.80 333 GLU A CA 1
ATOM 869 C C . GLU A 1 115 ? 13.115 10.142 -5.421 1.00 20.46 333 GLU A C 1
ATOM 870 O O . GLU A 1 115 ? 12.987 11.356 -5.289 1.00 17.73 333 GLU A O 1
ATOM 876 N N . ASP A 1 116 ? 12.775 9.493 -6.532 1.00 18.94 334 ASP A N 1
ATOM 877 C CA . ASP A 1 116 ? 12.211 10.177 -7.689 1.00 18.17 334 ASP A CA 1
ATOM 878 C C . ASP A 1 116 ? 10.841 10.754 -7.345 1.00 15.67 334 ASP A C 1
ATOM 879 O O . ASP A 1 116 ? 10.530 11.892 -7.692 1.00 14.44 334 ASP A O 1
ATOM 884 N N . GLN A 1 117 ? 10.023 9.962 -6.659 1.00 14.21 335 GLN A N 1
ATOM 885 C CA . GLN A 1 117 ? 8.688 10.407 -6.268 1.00 14.06 335 GLN A CA 1
ATOM 886 C C . GLN A 1 117 ? 8.775 11.555 -5.274 1.00 13.29 335 GLN A C 1
ATOM 887 O O . GLN A 1 117 ? 7.955 12.469 -5.294 1.00 11.42 335 GLN A O 1
ATOM 893 N N . LEU A 1 118 ? 9.779 11.495 -4.407 1.00 11.18 336 LEU A N 1
ATOM 894 C CA . LEU A 1 118 ? 9.974 12.518 -3.389 1.00 10.40 336 LEU A CA 1
ATOM 895 C C . LEU A 1 118 ? 10.378 13.878 -3.941 1.00 11.08 336 LEU A C 1
ATOM 896 O O . LEU A 1 118 ? 10.069 14.903 -3.335 1.00 10.07 336 LEU A O 1
ATOM 901 N N . LYS A 1 119 ? 11.067 13.900 -5.081 1.00 10.89 337 LYS A N 1
ATOM 902 C CA . LYS A 1 119 ? 11.521 15.171 -5.640 1.00 12.03 337 LYS A CA 1
ATOM 903 C C . LYS A 1 119 ? 10.436 16.258 -5.675 1.00 11.62 337 LYS A C 1
ATOM 904 O O . LYS A 1 119 ? 10.601 17.319 -5.071 1.00 10.26 337 LYS A O 1
ATOM 910 N N . PRO A 1 120 ? 9.325 16.022 -6.397 1.00 11.07 338 PRO A N 1
ATOM 911 C CA . PRO A 1 120 ? 8.286 17.059 -6.426 1.00 11.00 338 PRO A CA 1
ATOM 912 C C . PRO A 1 120 ? 7.564 17.251 -5.086 1.00 10.19 338 PRO A C 1
ATOM 913 O O . PRO A 1 120 ? 7.042 18.326 -4.805 1.00 10.51 338 PRO A O 1
ATOM 917 N N . MET A 1 121 ? 7.538 16.208 -4.262 1.00 9.75 339 MET A N 1
ATOM 918 C CA . MET A 1 121 ? 6.880 16.285 -2.964 1.00 9.63 339 MET A CA 1
ATOM 919 C C . MET A 1 121 ? 7.668 17.197 -2.026 1.00 9.63 339 MET A C 1
ATOM 920 O O . MET A 1 121 ? 7.087 17.964 -1.264 1.00 8.50 339 MET A O 1
ATOM 925 N N . LEU A 1 122 ? 8.995 17.113 -2.085 1.00 9.98 340 LEU A N 1
ATOM 926 C CA . LEU A 1 122 ? 9.848 17.949 -1.244 1.00 8.71 340 LEU A CA 1
ATOM 927 C C . LEU A 1 122 ? 9.817 19.400 -1.729 1.00 8.66 340 LEU A C 1
ATOM 928 O O . LEU A 1 122 ? 9.907 20.325 -0.930 1.00 7.17 340 LEU A O 1
ATOM 933 N N . GLU A 1 123 ? 9.692 19.597 -3.041 1.00 8.38 341 GLU A N 1
ATOM 934 C CA . GLU A 1 123 ? 9.627 20.947 -3.596 1.00 10.23 341 GLU A CA 1
ATOM 935 C C . GLU A 1 123 ? 8.368 21.616 -3.058 1.00 9.53 341 GLU A C 1
ATOM 936 O O . GLU A 1 123 ? 8.378 22.795 -2.695 1.00 10.04 341 GLU A O 1
ATOM 942 N N . TRP A 1 124 ? 7.284 20.848 -3.008 1.00 8.83 342 TRP A N 1
ATOM 943 C CA . TRP A 1 124 ? 6.005 21.330 -2.494 1.00 8.58 342 TRP A CA 1
ATOM 944 C C . TRP A 1 124 ? 6.144 21.668 -0.999 1.00 8.86 342 TRP A C 1
ATOM 945 O O . TRP A 1 124 ? 5.725 22.732 -0.544 1.00 9.15 342 TRP A O 1
ATOM 956 N N . ALA A 1 125 ? 6.752 20.757 -0.245 1.00 9.01 343 ALA A N 1
ATOM 957 C CA . ALA A 1 125 ? 6.952 20.948 1.188 1.00 8.69 343 ALA A CA 1
ATOM 958 C C . ALA A 1 125 ? 7.859 22.138 1.501 1.00 8.99 343 ALA A C 1
ATOM 959 O O . ALA A 1 125 ? 7.501 23.009 2.295 1.00 10.26 343 ALA A O 1
ATOM 961 N N . HIS A 1 126 ? 9.036 22.170 0.888 1.00 7.70 344 HIS A N 1
ATOM 962 C CA . HIS A 1 126 ? 9.971 23.260 1.121 1.00 8.57 344 HIS A CA 1
ATOM 963 C C . HIS A 1 126 ? 9.397 24.589 0.658 1.00 11.00 344 HIS A C 1
ATOM 964 O O . HIS A 1 126 ? 9.758 25.640 1.181 1.00 11.90 344 HIS A O 1
ATOM 971 N N . GLY A 1 127 ? 8.498 24.535 -0.322 1.00 11.41 345 GLY A N 1
ATOM 972 C CA . GLY A 1 127 ? 7.887 25.743 -0.855 1.00 10.76 345 GLY A CA 1
ATOM 973 C C . GLY A 1 127 ? 6.791 26.300 0.023 1.00 12.22 345 GLY A C 1
ATOM 974 O O . GLY A 1 127 ? 6.211 27.345 -0.281 1.00 12.54 345 GLY A O 1
ATOM 975 N N . GLY A 1 128 ? 6.501 25.598 1.117 1.00 11.14 346 GLY A N 1
ATOM 976 C CA . GLY A 1 128 ? 5.473 26.056 2.031 1.00 10.83 346 GLY A CA 1
ATOM 977 C C . GLY A 1 128 ? 4.124 25.380 1.868 1.00 10.88 346 GLY A C 1
ATOM 978 O O . GLY A 1 128 ? 3.109 25.907 2.323 1.00 11.43 346 GLY A O 1
ATOM 979 N N . PHE A 1 129 ? 4.104 24.220 1.218 1.00 9.54 347 PHE A N 1
ATOM 980 C CA . PHE A 1 129 ? 2.862 23.473 1.021 1.00 9.97 347 PHE A CA 1
ATOM 981 C C . PHE A 1 129 ? 1.766 24.297 0.341 1.00 11.29 347 PHE A C 1
ATOM 982 O O . PHE A 1 129 ? 0.618 24.295 0.789 1.00 11.00 347 PHE A O 1
ATOM 990 N N . LYS A 1 130 ? 2.123 24.993 -0.738 1.00 12.40 348 LYS A N 1
ATOM 991 C CA . LYS A 1 130 ? 1.172 25.814 -1.484 1.00 12.65 348 LYS A CA 1
ATOM 992 C C . LYS A 1 130 ? 0.313 24.906 -2.347 1.00 10.58 348 LYS A C 1
ATOM 993 O O . LYS A 1 130 ? 0.776 23.869 -2.814 1.00 9.81 348 LYS A O 1
ATOM 999 N N . PRO A 1 131 ? -0.934 25.310 -2.621 1.00 11.03 349 PRO A N 1
ATOM 1000 C CA . PRO A 1 131 ? -1.607 26.543 -2.198 1.00 11.52 349 PRO A CA 1
ATOM 1001 C C . PRO A 1 131 ? -2.230 26.574 -0.801 1.00 11.44 349 PRO A C 1
ATOM 1002 O O . PRO A 1 131 ? -2.547 27.650 -0.288 1.00 11.51 349 PRO A O 1
ATOM 1006 N N . THR A 1 132 ? -2.408 25.412 -0.184 1.00 11.52 350 THR A N 1
ATOM 1007 C CA . THR A 1 132 ? -3.036 25.355 1.132 1.00 10.86 350 THR A CA 1
ATOM 1008 C C . THR A 1 132 ? -2.230 25.943 2.293 1.00 12.32 350 THR A C 1
ATOM 1009 O O . THR A 1 132 ? -2.806 26.463 3.253 1.00 12.43 350 THR A O 1
ATOM 1013 N N . GLY A 1 133 ? -0.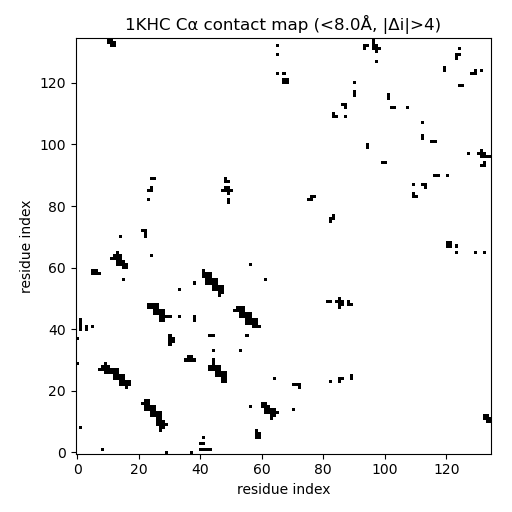908 25.876 2.210 1.00 10.24 351 GLY A N 1
ATOM 1014 C CA . GLY A 1 133 ? -0.111 26.352 3.319 1.00 12.54 351 GLY A CA 1
ATOM 1015 C C . GLY A 1 133 ? -0.185 25.251 4.370 1.00 14.61 351 GLY A C 1
ATOM 1016 O O . GLY A 1 133 ? -0.799 24.200 4.134 1.00 13.47 351 GLY A O 1
ATOM 1017 N N . ILE A 1 134 ? 0.407 25.473 5.536 1.00 14.90 352 ILE A N 1
ATOM 1018 C CA . ILE A 1 134 ? 0.399 24.449 6.574 1.00 16.06 352 ILE A CA 1
ATOM 1019 C C . ILE A 1 134 ? -0.995 24.107 7.106 1.00 16.21 352 ILE A C 1
ATOM 1020 O O . ILE A 1 134 ? -1.168 23.111 7.811 1.00 15.26 352 ILE A O 1
ATOM 1025 N N . GLU A 1 135 ? -1.993 24.917 6.762 1.00 15.81 353 GLU A N 1
ATOM 1026 C CA . GLU A 1 135 ? -3.355 24.644 7.213 1.00 16.52 353 GLU A CA 1
ATOM 1027 C C . GLU A 1 135 ? -3.849 23.348 6.576 1.00 15.31 353 GLU A C 1
ATOM 1028 O O . GLU A 1 135 ? -4.638 22.607 7.167 1.00 15.30 353 GLU A O 1
ATOM 1031 N N . GLY A 1 136 ? -3.373 23.075 5.367 1.00 12.71 354 GLY A N 1
ATOM 1032 C CA . GLY A 1 136 ? -3.784 21.871 4.671 1.00 13.29 354 GLY A CA 1
ATOM 1033 C C . GLY A 1 136 ? -3.257 20.588 5.284 1.00 12.74 354 GLY A C 1
ATOM 1034 O O . GLY A 1 136 ? -3.668 19.502 4.887 1.00 11.88 354 GLY A O 1
ATOM 1035 N N . LEU A 1 137 ? -2.351 20.713 6.253 1.00 12.19 355 LEU A N 1
ATOM 1036 C CA . LEU A 1 137 ? -1.751 19.558 6.923 1.00 12.47 355 LEU A CA 1
ATOM 1037 C C . LEU A 1 137 ? -2.589 19.049 8.097 1.00 14.06 355 LEU A C 1
ATOM 1038 O O . LEU A 1 137 ? -2.362 17.947 8.592 1.00 13.94 355 LEU A O 1
ATOM 1043 N N . LYS A 1 138 ? -3.552 19.853 8.542 1.00 14.53 356 LYS A N 1
ATOM 1044 C CA . LYS A 1 138 ? -4.403 19.481 9.672 1.00 15.69 356 LYS A CA 1
ATOM 1045 C C . LYS A 1 138 ? -5.246 18.233 9.427 1.00 17.18 356 LYS A C 1
ATOM 1046 O O . LYS A 1 138 ? -5.660 17.960 8.297 1.00 17.81 356 LYS A O 1
ATOM 1050 N N . PRO A 1 139 ? -5.515 17.459 10.494 1.00 20.20 357 PRO A N 1
ATOM 1051 C CA . PRO A 1 139 ? -6.314 16.230 10.408 1.00 22.44 357 PRO A CA 1
ATOM 1052 C C . PRO A 1 139 ? -7.757 16.5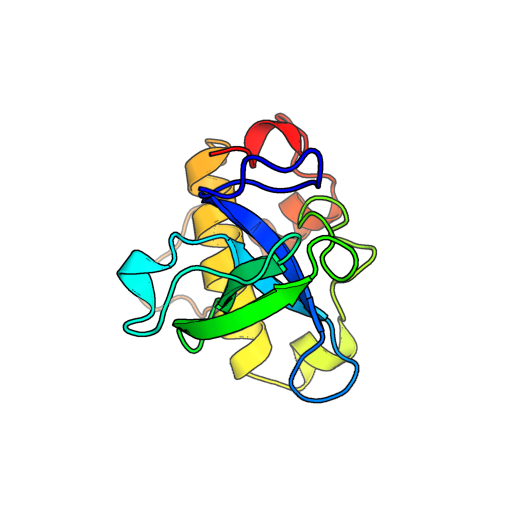08 9.989 1.00 25.53 357 PRO A C 1
ATOM 1053 O O . PRO A 1 139 ? -8.323 17.506 10.485 1.00 27.18 357 PRO A O 1
ATOM 1057 N N . ASN A 1 140 ? -8.303 15.728 9.172 1.00 28.84 358 ASN A N 1
#

Secondary structure (P-SEA, 3-state):
cccccccccccccccccccccbbbbbbbbcccccccccccccbbbbbbcccbbbbbbbcccccccccccccccaaaaaccaaaaaaaaaaaaaaaaaacbbbbbcccccccccaaaaaaaaaacccccccccccc

Organism: Mus musculus (NCBI:txid10090)

InterPro domains:
  IPR000313 PWWP domain [PF00855] (233-311)
  IPR000313 PWWP domain [PS50812] (232-290)
  IPR000313 PWWP domain [SM00293] (230-288)
  IPR001525 C-5 cytosine methyltransferase [PF00145] (581-714)
  IPR001525 C-5 cytosine methyltransferase [PS51679] (581-859)
  IPR011011 Zinc finger, FYVE/PHD-type [SSF57903] (476-547)
  IPR018117 DNA methylase, C-5 cytosine-specific, active site [PS00094] (649-661)
  IPR025766 ADD domain [PS51533] (428-560)
  IPR029063 S-adenosyl-L-methionine-dependent methyltransferase superfamily [G3DSA:3.40.50.150] (569-798)
  IPR029063 S-adenosyl-L-methionine-dependent methyltransferase superfamily [G3DSA:3.40.50.150] (799-859)
  IPR029063 S-adenosyl-L-methionine-dependent methyltransferase superfamily [SSF53335] (573-857)
  IPR030488 DNA (cytosine-5)-methyltransferase 3B, ADD domain [cd11728] (436-555)
  IPR040552 DNMT3, cysteine rich ADD domain, GATA1-like zinc finger [PF17980] (421-476)
  IPR049554 DNMT3, ADD domain, PHD zinc finger [PF21255] (483-532)
  IPR050390 DNA Cytosine-5 Methyltransferase [PTHR23068] (48-720)

B-factor: mean 15.88, std 9.42, range [2.44, 65.33]

CATH classification: 2.30.30.140 (+1 more: 1.10.720.50)

Sequence (135 aa):
EYQDDKEFGIGDLVWGKIKGFSWWPAMVVSWKATSKRQAMPGMRWVQWFGDGKFSEISADKLVALGLFSQHFNLATFNKLVSYRKAMYHTLEKARVRAGKTFSSSPGESLEDQLKPMLEWAHGGFKPTGIEGLKP

GO terms:
  GO:0040029 epigenetic regulation of gene expression (P, IEP)
  GO:0005515 protein binding (F, IPI)
  GO:0051718 DNA (cytosine-5-)-methyltransferase activity, acting on CpG substrates (F, IDA)
  GO:0000775 chromosome, centromeric region (C, IDA)
  GO:0000792 heterochromatin (C, IDA)
  GO:0005634 nucleus (C, IDA)
  GO:0003677 DNA binding (F, IDA)
  GO:0003886 DNA (cytosine-5-)-methyltransferase activity (F, IDA)
  GO:0141005 transposable element silencing by heterochromatin formation (P, IDA)
  GO:0141176 gene silencing by piRNA-directed DNA methylation (P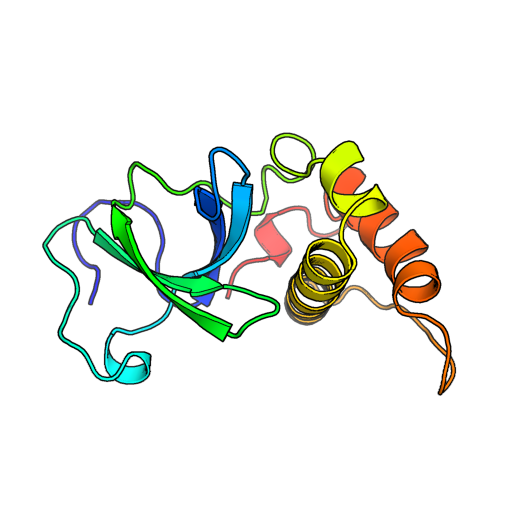, IDA)
  GO:0031503 protein-containing complex localization (P, IDA)
  GO:0106222 lncRNA binding (F, IDA)
  GO:0071230 cellular response to amino acid stimulus (P, IDA)
  GO:0003886 DNA (cytosine-5-)-methyltransferase activity (F, IGI)
  GO:0043045 epigenetic programming of gene expression (P, IGI)
  GO:0006346 DNA methylation-dependent constitutive heterochromatin formation (P, IGI)
  GO:0141068 autosome genomic imprinting (P, IMP)
  GO:0031507 heterochromatin formation (P, IMP)
  GO:0000122 negative regulation of transcription by RNA polymerase II (P, IMP)
  GO:0051719 DNA (cytosine-5-)-methyltransferase activity, acting on CpN substrates (F, TAS)

Radius of gyration: 14.75 Å; Cα contacts (8 Å, |Δi|>4): 204; chains: 1; bounding box: 30×28×44 Å

Solvent-accessible surface area: 7247 Å² total

Nearest PDB structures (foldseek):
  1khc-assembly1_A  TM=1.007E+00  e=9.182E-29  Mus musculus
  3flg-assembly1_A  TM=9.777E-01  e=8.167E-25  Homo sapiens
  5nrv-assembly1_D  TM=9.828E-01  e=7.117E-24  Homo sapiens
  5nrs-assembly1_A  TM=9.818E-01  e=1.915E-23  Homo sapiens
  5nrv-assembly1_A  TM=9.740E-01  e=1.692E-23  Homo sapiens